Protein AF-A0A0B5DXX6-F1 (afdb_monomer_lite)

Foldseek 3Di:
DWKKKFKKKFQFQVLLQVCCVVPPVVQWDADPVRHRDPVTDGPPWAKDPWQADPRMTMIITIGDPVVVVVSVVRVRMDTLFMDTDDVPCVVVRLVSSVVDPVSVVSVCVRPNQDWDWDDPVPRDIDIDGDDSDDDDDD

Secondary structure (DSSP, 8-state):
--EEEEEEEES-HHHHHHHHHHH-GGGB-B-TTSSBPSS--B-SSEEPPPEEETTEEEEEEEEEHHHHHHHTTSTTEEEEEEEE--TTHHHHHHHHHHH-HHHHHHHHHHS--S-EEEE-SSS-EEEE---SSS----

Structure (mmCIF, N/CA/C/O backbone):
data_AF-A0A0B5DXX6-F1
#
_entry.id   AF-A0A0B5DXX6-F1
#
loop_
_atom_site.group_PDB
_atom_site.id
_atom_site.type_symbol
_atom_site.label_atom_id
_atom_site.label_alt_id
_atom_site.label_comp_id
_atom_site.label_asym_id
_atom_site.label_entity_id
_atom_site.label_seq_id
_atom_site.pdbx_PDB_ins_code
_atom_site.Cartn_x
_atom_site.Cartn_y
_atom_site.Cartn_z
_atom_site.occupancy
_atom_site.B_iso_or_equiv
_atom_site.auth_seq_id
_atom_site.auth_comp_id
_atom_site.auth_asym_id
_atom_site.auth_atom_id
_atom_site.pdbx_PDB_model_num
ATOM 1 N N . MET A 1 1 ? -7.868 16.317 12.831 1.00 62.41 1 MET A N 1
ATOM 2 C CA . MET A 1 1 ? -7.261 14.968 12.794 1.00 62.41 1 MET A CA 1
ATOM 3 C C . MET A 1 1 ? -6.046 15.037 11.892 1.00 62.41 1 MET A C 1
ATOM 5 O O . MET A 1 1 ? -6.167 15.602 10.813 1.00 62.41 1 MET A O 1
ATOM 9 N N . ASN A 1 2 ? -4.892 14.533 12.332 1.00 87.56 2 ASN A N 1
ATOM 10 C CA . ASN A 1 2 ? -3.698 14.508 11.487 1.00 87.56 2 ASN A CA 1
ATOM 11 C C . ASN A 1 2 ? -3.829 13.349 10.494 1.00 87.56 2 ASN A C 1
ATOM 13 O O . ASN A 1 2 ? -3.943 12.193 10.907 1.00 87.56 2 ASN A O 1
ATOM 17 N N . MET A 1 3 ? -3.870 13.681 9.205 1.00 95.25 3 MET A N 1
ATOM 18 C CA . MET A 1 3 ? -3.854 12.703 8.118 1.00 95.25 3 MET A CA 1
ATOM 19 C C . MET A 1 3 ? -2.430 12.172 7.923 1.00 95.25 3 MET A C 1
ATOM 21 O O . MET A 1 3 ? -1.455 12.843 8.266 1.00 95.25 3 MET A O 1
ATOM 25 N N . ILE A 1 4 ? -2.320 10.966 7.386 1.00 96.81 4 ILE A N 1
ATOM 26 C CA . ILE A 1 4 ? -1.080 10.254 7.104 1.00 96.81 4 ILE A CA 1
ATOM 27 C C . ILE A 1 4 ? -1.159 9.775 5.664 1.00 96.81 4 ILE A C 1
ATOM 29 O O . ILE A 1 4 ? -2.122 9.107 5.289 1.00 96.81 4 ILE A O 1
ATOM 33 N N . ASP A 1 5 ? -0.123 10.088 4.901 1.00 96.50 5 ASP A N 1
ATOM 34 C CA . ASP A 1 5 ? 0.104 9.499 3.593 1.00 96.50 5 ASP A CA 1
ATOM 35 C C . ASP A 1 5 ? 1.041 8.292 3.781 1.00 96.50 5 ASP A C 1
ATOM 37 O O . ASP A 1 5 ? 2.069 8.403 4.462 1.00 96.50 5 ASP A O 1
ATOM 41 N N . ALA A 1 6 ? 0.673 7.131 3.236 1.00 97.12 6 ALA A N 1
ATOM 42 C CA . ALA A 1 6 ? 1.417 5.884 3.407 1.00 97.12 6 ALA A CA 1
ATOM 43 C C . ALA A 1 6 ? 1.386 4.998 2.156 1.00 97.12 6 ALA A C 1
ATOM 45 O O . ALA A 1 6 ? 0.410 4.998 1.406 1.00 97.12 6 ALA A O 1
ATOM 46 N N . ILE A 1 7 ? 2.445 4.209 1.973 1.00 97.12 7 ILE A N 1
ATOM 47 C CA . ILE A 1 7 ? 2.526 3.145 0.968 1.00 97.12 7 ILE A CA 1
ATOM 48 C C . ILE A 1 7 ? 2.327 1.811 1.681 1.00 97.12 7 ILE A C 1
ATOM 50 O O . ILE A 1 7 ? 3.057 1.494 2.622 1.00 97.12 7 ILE A O 1
ATOM 54 N N . LEU A 1 8 ? 1.335 1.048 1.234 1.00 97.38 8 LEU A N 1
ATOM 55 C CA . LEU A 1 8 ? 0.978 -0.259 1.766 1.00 97.38 8 LEU A CA 1
ATOM 56 C C . LEU A 1 8 ? 1.348 -1.349 0.767 1.00 97.38 8 LEU A C 1
ATOM 58 O O . LEU A 1 8 ? 0.973 -1.267 -0.403 1.00 97.38 8 LEU A O 1
ATOM 62 N N . TYR A 1 9 ? 2.032 -2.371 1.262 1.00 97.62 9 TYR A N 1
ATOM 63 C CA . TYR A 1 9 ? 2.248 -3.648 0.597 1.00 97.62 9 TYR A CA 1
ATOM 64 C C . TYR A 1 9 ? 1.277 -4.685 1.157 1.00 97.62 9 TYR A C 1
ATOM 66 O O . TYR A 1 9 ? 1.044 -4.717 2.367 1.00 97.62 9 TYR A O 1
ATOM 74 N N . ILE A 1 10 ? 0.726 -5.517 0.280 1.00 97.06 10 ILE A N 1
ATOM 75 C CA . ILE A 1 10 ? -0.190 -6.605 0.610 1.00 97.06 10 ILE A CA 1
ATOM 76 C C . ILE A 1 10 ? 0.467 -7.906 0.153 1.00 97.06 10 ILE A C 1
ATOM 78 O O . ILE A 1 10 ? 0.694 -8.089 -1.042 1.00 97.06 10 ILE A O 1
ATOM 82 N N . ALA A 1 11 ? 0.792 -8.778 1.105 1.00 97.50 11 ALA A N 1
ATOM 83 C CA . ALA A 1 11 ? 1.544 -10.008 0.856 1.00 97.50 11 ALA A CA 1
ATOM 84 C C . ALA A 1 11 ? 0.704 -11.140 0.239 1.00 97.50 11 ALA A C 1
ATOM 86 O O . ALA A 1 11 ? 1.265 -12.025 -0.400 1.00 97.50 11 ALA A O 1
ATOM 87 N N . SER A 1 12 ? -0.613 -11.108 0.446 1.00 96.38 12 SER A N 1
ATOM 88 C CA . SER A 1 12 ? -1.595 -11.990 -0.186 1.00 96.38 12 SER A CA 1
ATOM 89 C C . SER A 1 12 ? -2.952 -11.290 -0.174 1.00 96.38 12 SER A C 1
ATOM 91 O O . SER A 1 12 ? -3.444 -10.911 0.895 1.00 96.38 12 SER A O 1
ATOM 93 N N . LEU A 1 13 ? -3.532 -11.053 -1.350 1.00 93.56 13 LEU A N 1
ATOM 94 C CA . LEU A 1 13 ? -4.842 -10.419 -1.499 1.00 93.56 13 LEU A CA 1
ATOM 95 C C . LEU A 1 13 ? -5.948 -11.353 -1.006 1.00 93.56 13 LEU A C 1
ATOM 97 O O . LEU A 1 13 ? -6.865 -10.890 -0.325 1.00 93.56 13 LEU A O 1
ATOM 101 N N . ASP A 1 14 ? -5.823 -12.651 -1.285 1.00 93.88 14 ASP A N 1
ATOM 102 C CA . ASP A 1 14 ? -6.785 -13.663 -0.846 1.00 93.88 14 ASP A CA 1
ATOM 103 C C . ASP A 1 14 ? -6.821 -13.791 0.687 1.00 93.88 14 ASP A C 1
ATOM 105 O O . ASP A 1 14 ? -7.899 -13.711 1.293 1.00 93.88 14 ASP A O 1
ATOM 109 N N . ASP A 1 15 ? -5.657 -13.911 1.338 1.00 96.38 15 ASP A N 1
ATOM 110 C CA . ASP A 1 15 ? -5.578 -14.006 2.802 1.00 96.38 15 ASP A CA 1
ATOM 111 C C . ASP A 1 15 ? -5.971 -12.687 3.480 1.00 96.38 15 ASP A C 1
ATOM 113 O O . ASP A 1 15 ? -6.599 -12.698 4.543 1.00 96.38 15 ASP A O 1
ATOM 117 N N . ALA A 1 16 ? -5.627 -11.537 2.885 1.00 95.25 16 ALA A N 1
ATOM 118 C CA . ALA A 1 16 ? -6.051 -10.237 3.400 1.00 95.25 16 ALA A CA 1
ATOM 119 C C . ALA A 1 16 ? -7.578 -10.117 3.362 1.00 95.25 16 ALA A C 1
ATOM 121 O O . ALA A 1 16 ? -8.198 -9.732 4.357 1.00 95.25 16 ALA A O 1
ATOM 122 N N . GLY A 1 17 ? -8.183 -10.491 2.235 1.00 94.00 17 GLY A N 1
ATOM 123 C CA . GLY A 1 17 ? -9.626 -10.517 2.052 1.00 94.00 17 GLY A CA 1
ATOM 124 C C . GLY A 1 17 ? -10.334 -11.423 3.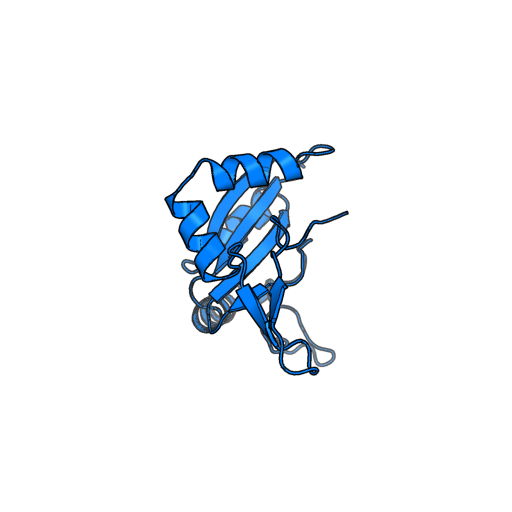062 1.00 94.00 1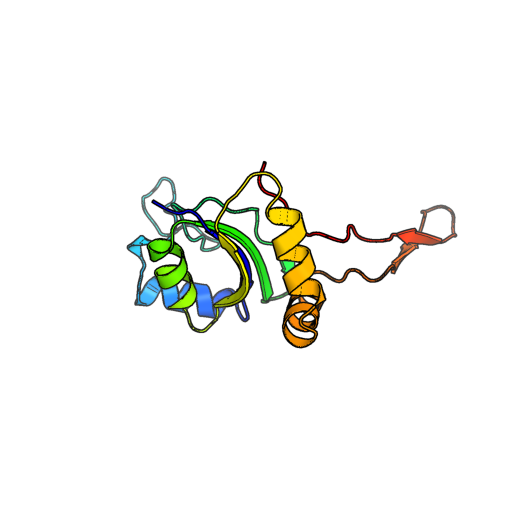7 GLY A C 1
ATOM 125 O O . GLY A 1 17 ? -11.229 -10.981 3.789 1.00 94.00 17 GLY A O 1
ATOM 126 N N . ALA A 1 18 ? -9.848 -12.661 3.213 1.00 94.94 18 ALA A N 1
ATOM 127 C CA . ALA A 1 18 ? -10.336 -13.597 4.226 1.00 94.94 18 ALA A CA 1
ATOM 128 C C . ALA A 1 18 ? -10.242 -13.025 5.645 1.00 94.94 18 ALA A C 1
ATOM 130 O O . ALA A 1 18 ? -11.219 -13.067 6.395 1.00 94.94 18 ALA A O 1
AT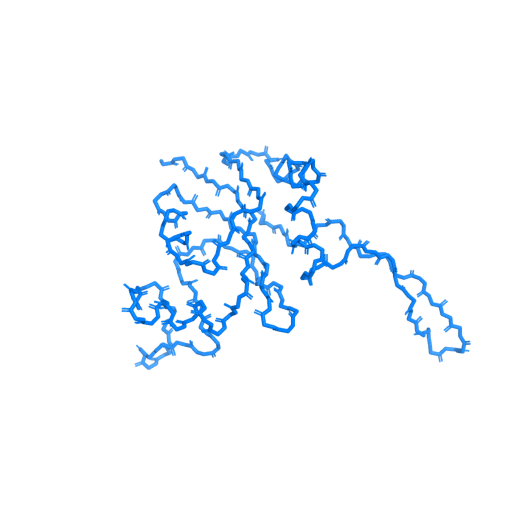OM 131 N N . TRP A 1 19 ? -9.108 -12.413 5.994 1.00 96.38 19 TRP A N 1
ATOM 132 C CA . TRP A 1 19 ? -8.934 -11.791 7.301 1.00 96.38 19 TRP A CA 1
ATOM 133 C C . TRP A 1 19 ? -9.962 -10.680 7.547 1.00 96.38 19 TRP A C 1
ATOM 135 O O . TRP A 1 19 ? -10.564 -10.640 8.623 1.00 96.38 19 TRP A O 1
ATOM 145 N N . TYR A 1 20 ? -10.204 -9.808 6.561 1.00 95.62 20 TYR A N 1
ATOM 146 C CA . TYR A 1 20 ? -11.201 -8.743 6.684 1.00 95.62 20 TYR A CA 1
ATOM 147 C C . TYR A 1 20 ? -12.624 -9.284 6.791 1.00 95.62 20 TYR A C 1
ATOM 149 O O . TYR A 1 20 ? -13.377 -8.767 7.613 1.00 95.62 20 TYR A O 1
ATOM 157 N N . ARG A 1 21 ? -12.997 -10.332 6.046 1.00 94.69 21 ARG A N 1
ATOM 158 C CA . ARG A 1 21 ? -14.311 -10.981 6.207 1.00 94.69 21 ARG A CA 1
ATOM 159 C C . ARG A 1 21 ? -14.541 -11.462 7.638 1.00 94.69 21 ARG A C 1
ATOM 161 O O . ARG A 1 21 ? -15.619 -11.240 8.185 1.00 94.69 21 ARG A O 1
ATOM 168 N N . ASP A 1 22 ? -13.524 -12.075 8.238 1.00 96.69 22 ASP A N 1
ATOM 169 C CA . ASP A 1 22 ? -13.640 -12.707 9.553 1.00 96.69 22 ASP A CA 1
ATOM 170 C C . ASP A 1 22 ? -13.556 -11.703 10.710 1.00 96.69 22 ASP A C 1
ATOM 172 O O . ASP A 1 22 ? -14.247 -11.852 11.719 1.00 96.69 22 ASP A O 1
ATOM 176 N N . HIS A 1 23 ? -12.716 -10.671 10.583 1.00 95.94 23 HIS A N 1
ATOM 177 C CA . HIS A 1 23 ? -12.386 -9.780 11.701 1.00 95.94 23 HIS A CA 1
ATOM 178 C C . HIS A 1 23 ? -13.023 -8.400 11.587 1.00 95.94 23 HIS A C 1
ATOM 180 O O . HIS A 1 23 ? -13.327 -7.790 12.612 1.00 95.94 23 HIS A O 1
ATOM 186 N N . ARG A 1 24 ? -13.179 -7.879 10.365 1.00 93.31 24 ARG A N 1
ATOM 187 C CA . ARG A 1 24 ? -13.605 -6.498 10.085 1.00 93.31 24 ARG A CA 1
ATOM 188 C C . ARG A 1 24 ? -14.484 -6.396 8.824 1.00 93.31 24 ARG A C 1
ATOM 190 O O . ARG A 1 24 ? -14.177 -5.609 7.922 1.00 93.31 24 ARG A O 1
ATOM 197 N N . PRO A 1 25 ? -15.594 -7.157 8.729 1.00 93.94 25 PRO A N 1
ATOM 198 C CA . PRO A 1 25 ? -16.457 -7.138 7.544 1.00 93.94 25 PRO A CA 1
ATOM 199 C C . PRO A 1 25 ? -17.164 -5.788 7.349 1.00 93.94 25 PRO A C 1
ATOM 201 O O . PRO A 1 25 ? -17.693 -5.513 6.272 1.00 93.94 25 PRO A O 1
ATOM 204 N N . ASP A 1 26 ? -17.186 -4.946 8.384 1.00 92.31 26 ASP A N 1
ATOM 205 C CA . ASP A 1 26 ? -17.658 -3.562 8.354 1.00 92.31 26 ASP A CA 1
ATOM 206 C C . ASP A 1 26 ? -16.798 -2.654 7.464 1.00 92.31 26 ASP A C 1
ATOM 208 O O . ASP A 1 26 ? -17.301 -1.666 6.932 1.00 92.31 26 ASP A O 1
ATOM 212 N N . LEU A 1 27 ? -15.520 -2.996 7.279 1.00 91.38 27 LEU A N 1
ATOM 213 C CA . LEU A 1 27 ? -14.591 -2.225 6.456 1.00 91.38 27 LEU A CA 1
ATOM 214 C C . LEU A 1 27 ? -14.650 -2.597 4.972 1.00 91.38 27 LEU A C 1
ATOM 216 O O . LEU A 1 27 ? -14.070 -1.888 4.151 1.00 91.38 27 LEU A O 1
ATOM 220 N N . LEU A 1 28 ? -15.328 -3.686 4.607 1.00 93.62 28 LEU A N 1
ATOM 221 C CA . LEU A 1 28 ? -15.419 -4.136 3.222 1.00 93.62 28 LEU A CA 1
ATOM 222 C C . LEU A 1 28 ? -16.536 -3.410 2.466 1.00 93.62 28 LEU A C 1
ATOM 224 O O . LEU A 1 28 ? -17.646 -3.225 2.973 1.00 93.62 28 LEU A O 1
ATOM 228 N N . ALA A 1 29 ? -16.228 -3.014 1.230 1.00 92.38 29 ALA A N 1
ATOM 229 C CA . ALA A 1 29 ? -17.173 -2.412 0.304 1.00 92.38 29 ALA A CA 1
ATOM 230 C C . ALA A 1 29 ? -18.367 -3.339 0.074 1.00 92.38 29 ALA A C 1
ATOM 232 O O . ALA A 1 29 ? -18.215 -4.559 -0.017 1.00 92.38 29 ALA A O 1
ATOM 233 N N . ARG A 1 30 ? -19.550 -2.735 -0.038 1.00 92.88 30 ARG A N 1
ATOM 234 C CA . ARG A 1 30 ? -20.790 -3.442 -0.338 1.00 92.88 30 ARG A CA 1
ATOM 235 C C . ARG A 1 30 ? -21.251 -3.138 -1.753 1.00 92.88 30 ARG A C 1
ATOM 237 O O . ARG A 1 30 ? -21.066 -2.015 -2.223 1.00 92.88 30 ARG A O 1
ATOM 244 N N . ASP A 1 31 ? -21.805 -4.140 -2.420 1.00 93.44 31 ASP A N 1
ATOM 245 C CA . ASP A 1 31 ? -22.443 -3.976 -3.722 1.00 93.44 31 ASP A CA 1
ATOM 246 C C . ASP A 1 31 ? -23.859 -3.381 -3.592 1.00 93.44 31 ASP A C 1
ATOM 248 O O . ASP A 1 31 ? -24.311 -3.015 -2.503 1.00 93.44 31 ASP A O 1
ATOM 252 N N . GLU A 1 32 ? -24.573 -3.264 -4.714 1.00 93.19 32 GLU A N 1
ATOM 253 C CA . GLU A 1 32 ? -25.940 -2.724 -4.744 1.00 93.19 32 GLU A CA 1
ATOM 254 C C . GLU A 1 32 ? -26.950 -3.586 -3.966 1.00 93.19 32 GLU A C 1
ATOM 256 O O . GLU A 1 32 ? -27.992 -3.079 -3.549 1.00 93.19 32 GLU A O 1
ATOM 261 N N . ALA A 1 33 ? -26.648 -4.869 -3.747 1.00 93.69 33 ALA A N 1
ATOM 262 C CA . ALA A 1 33 ? -27.472 -5.789 -2.969 1.00 93.69 33 ALA A CA 1
ATOM 263 C C . ALA A 1 33 ? -27.145 -5.756 -1.463 1.00 93.69 33 ALA A C 1
ATOM 265 O O . ALA A 1 33 ? -27.887 -6.332 -0.667 1.00 93.69 33 ALA A O 1
ATOM 266 N N . GLY A 1 34 ? -26.082 -5.054 -1.056 1.00 91.44 34 GLY A N 1
ATOM 267 C CA . GLY A 1 34 ? -25.604 -5.004 0.327 1.00 91.44 34 GLY A CA 1
ATOM 268 C C . GLY A 1 34 ? -24.648 -6.144 0.698 1.00 91.44 34 GLY A C 1
ATOM 269 O O . GLY A 1 34 ? -24.225 -6.241 1.856 1.00 91.44 34 GLY A O 1
ATOM 270 N N . GLU A 1 35 ? -24.266 -6.978 -0.267 1.00 92.62 35 GLU A N 1
ATOM 271 C CA . GLU A 1 35 ? -23.309 -8.066 -0.081 1.00 92.62 35 GLU A CA 1
ATOM 272 C C . GLU A 1 35 ? -21.872 -7.546 -0.174 1.00 92.62 35 GLU A C 1
ATOM 274 O O . GLU A 1 35 ? -21.629 -6.442 -0.658 1.00 92.62 35 GLU A O 1
ATOM 279 N N . ILE A 1 36 ? -20.898 -8.307 0.334 1.00 89.56 36 ILE A N 1
ATOM 280 C CA . ILE A 1 36 ? -19.478 -7.943 0.195 1.00 89.56 36 ILE A CA 1
ATOM 281 C C . ILE A 1 36 ? -19.116 -7.944 -1.294 1.00 89.56 36 ILE A C 1
ATOM 283 O O . ILE A 1 36 ? -19.262 -8.961 -1.971 1.00 89.56 36 ILE A O 1
ATOM 287 N N . ALA A 1 37 ? -18.633 -6.807 -1.795 1.00 88.62 37 ALA A N 1
ATOM 288 C CA . ALA A 1 37 ? -18.231 -6.666 -3.187 1.00 88.62 37 ALA A CA 1
ATOM 289 C C . ALA A 1 37 ? -17.009 -7.545 -3.504 1.00 88.62 37 ALA A C 1
ATOM 291 O O . ALA A 1 37 ? -16.092 -7.667 -2.691 1.00 88.62 37 ALA A O 1
ATOM 292 N N . VAL A 1 38 ? -16.984 -8.112 -4.715 1.00 83.56 38 VAL A N 1
ATOM 293 C CA . VAL A 1 38 ? -15.872 -8.922 -5.236 1.00 83.56 38 VAL A CA 1
ATOM 294 C C . VAL A 1 38 ? -15.285 -8.227 -6.480 1.00 83.56 38 VAL A C 1
ATOM 296 O O . VAL A 1 38 ? -16.048 -7.910 -7.395 1.00 83.56 38 VAL A O 1
ATOM 299 N N . PRO A 1 39 ? -13.959 -7.989 -6.562 1.00 80.81 39 PRO A N 1
ATOM 300 C CA . PRO A 1 39 ? -12.947 -8.317 -5.558 1.00 80.81 39 PRO A CA 1
ATOM 301 C C . PRO A 1 39 ? -13.118 -7.494 -4.280 1.00 80.81 39 PRO A C 1
ATOM 303 O O . PRO A 1 39 ? -13.648 -6.382 -4.304 1.00 80.81 39 PRO A O 1
ATOM 306 N N . GLU A 1 40 ? -12.662 -8.056 -3.165 1.00 86.25 40 GLU A N 1
ATOM 307 C CA . GLU A 1 40 ? -12.819 -7.428 -1.860 1.00 86.25 40 GLU A CA 1
ATOM 308 C C . GLU A 1 40 ? -11.992 -6.156 -1.768 1.00 86.25 40 GLU A C 1
ATOM 310 O O . GLU A 1 40 ? -10.800 -6.113 -2.076 1.00 86.25 40 GLU A O 1
ATOM 315 N N . VAL A 1 41 ? -12.652 -5.086 -1.347 1.00 85.62 41 VAL A N 1
ATOM 316 C CA . VAL A 1 41 ? -12.068 -3.754 -1.286 1.00 85.62 41 VAL A CA 1
ATOM 317 C C . VAL A 1 41 ? -12.376 -3.155 0.071 1.00 85.62 41 VAL A C 1
ATOM 319 O O . VAL A 1 41 ? -13.539 -3.050 0.450 1.00 85.62 41 VAL A O 1
ATOM 322 N N . VAL A 1 42 ? -11.343 -2.692 0.776 1.00 88.00 42 VAL A N 1
ATOM 323 C CA . VAL A 1 42 ? -11.539 -1.855 1.963 1.00 88.00 42 VAL A CA 1
ATOM 324 C C . VAL A 1 42 ? -12.128 -0.507 1.533 1.00 88.00 42 VAL A C 1
ATOM 326 O O . VAL A 1 42 ? -11.539 0.218 0.725 1.00 88.00 42 VAL A O 1
ATOM 329 N N . ALA A 1 43 ? -13.309 -0.190 2.055 1.00 87.81 43 ALA A N 1
ATOM 330 C CA . ALA A 1 43 ? -14.059 1.028 1.785 1.00 87.81 43 ALA A CA 1
ATOM 331 C C . ALA A 1 43 ? -13.742 2.137 2.802 1.00 87.81 43 ALA A C 1
ATOM 333 O O . ALA A 1 43 ? -13.067 1.931 3.807 1.00 87.81 43 ALA A O 1
ATOM 334 N N . GLY A 1 44 ? -14.234 3.352 2.537 1.00 84.94 44 GLY A N 1
ATOM 335 C CA . GLY A 1 44 ? -14.166 4.463 3.497 1.00 84.94 44 GLY A CA 1
ATOM 336 C C . GLY A 1 44 ? -12.772 5.066 3.712 1.00 84.94 44 GLY A C 1
ATOM 337 O O . GLY A 1 44 ? -12.598 5.896 4.605 1.00 84.94 44 GLY A O 1
ATOM 338 N N . ILE A 1 45 ? -11.789 4.689 2.891 1.00 90.75 45 ILE A N 1
ATOM 339 C CA . ILE A 1 45 ? -10.434 5.248 2.905 1.00 90.75 45 ILE A CA 1
ATOM 340 C C . ILE A 1 45 ? -10.099 5.895 1.564 1.00 90.75 45 ILE A C 1
ATOM 342 O O . ILE A 1 45 ? -10.469 5.391 0.503 1.00 90.75 45 ILE A O 1
ATOM 346 N N . ALA A 1 46 ? -9.372 7.011 1.605 1.00 90.94 46 ALA A N 1
ATOM 347 C CA . ALA A 1 46 ? -8.842 7.612 0.393 1.00 90.94 46 ALA A CA 1
ATOM 348 C C . ALA A 1 46 ? -7.571 6.859 -0.017 1.00 90.94 46 ALA A C 1
ATOM 350 O O . ALA A 1 46 ? -6.616 6.764 0.759 1.00 90.94 46 ALA A O 1
ATOM 351 N N . ARG A 1 47 ? -7.579 6.289 -1.223 1.00 91.56 47 ARG A N 1
ATOM 352 C CA . ARG A 1 47 ? -6.481 5.483 -1.754 1.00 91.56 47 ARG A CA 1
ATOM 353 C C . ARG A 1 47 ? -6.396 5.580 -3.268 1.00 91.56 47 ARG A C 1
ATOM 355 O O . ARG A 1 47 ? -7.395 5.848 -3.934 1.00 91.56 47 ARG A O 1
ATOM 362 N N . THR A 1 48 ? -5.216 5.315 -3.808 1.00 90.25 48 THR A N 1
ATOM 363 C CA . THR A 1 48 ? -5.075 4.988 -5.229 1.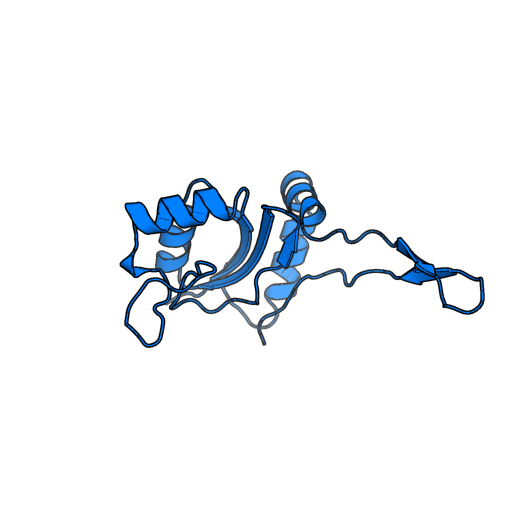00 90.25 48 THR A CA 1
ATOM 364 C C . THR A 1 48 ? -5.699 3.618 -5.508 1.00 90.25 48 THR A C 1
ATOM 366 O O . THR A 1 48 ? -5.842 2.810 -4.582 1.00 90.25 48 THR A O 1
ATOM 369 N N . PRO A 1 49 ? -6.021 3.297 -6.774 1.00 89.69 49 PRO A N 1
ATOM 370 C CA . PRO A 1 49 ? -6.209 1.908 -7.172 1.00 89.69 49 PRO A CA 1
ATOM 371 C C . PRO A 1 49 ? -5.026 1.047 -6.706 1.00 89.69 49 PRO A C 1
ATOM 373 O O . PRO A 1 49 ? -3.890 1.530 -6.644 1.00 89.69 49 PRO A O 1
ATOM 376 N N . THR A 1 50 ? -5.294 -0.210 -6.362 1.00 90.62 50 THR A N 1
ATOM 377 C CA . THR A 1 50 ? -4.252 -1.168 -5.977 1.00 90.62 50 THR A CA 1
ATOM 378 C C . THR A 1 50 ? -3.539 -1.668 -7.228 1.00 90.62 50 THR A C 1
ATOM 380 O O . THR A 1 50 ? -4.201 -2.137 -8.153 1.00 90.62 50 THR A O 1
ATOM 383 N N . HIS A 1 51 ? -2.207 -1.571 -7.275 1.00 92.75 51 HIS A N 1
ATOM 384 C CA . HIS A 1 51 ? -1.428 -2.328 -8.255 1.00 92.75 51 HIS A CA 1
ATOM 385 C C . HIS A 1 51 ? -1.410 -3.787 -7.830 1.00 92.75 51 HIS A C 1
ATOM 387 O O . HIS A 1 51 ? -1.194 -4.054 -6.649 1.00 92.75 51 HIS A O 1
ATOM 393 N N . ILE A 1 52 ? -1.611 -4.701 -8.771 1.00 93.12 52 ILE A N 1
ATOM 394 C CA . ILE A 1 52 ? -1.668 -6.135 -8.496 1.00 93.12 52 ILE A CA 1
ATOM 395 C C . ILE A 1 52 ? -0.626 -6.838 -9.361 1.00 93.12 52 ILE A C 1
ATOM 397 O O . ILE A 1 52 ? -0.577 -6.613 -10.570 1.00 93.12 52 ILE A O 1
ATOM 401 N N . SER A 1 53 ? 0.178 -7.697 -8.736 1.00 93.75 53 SER A N 1
ATOM 402 C CA . SER A 1 53 ? 1.125 -8.595 -9.402 1.00 93.75 53 SER A CA 1
ATOM 403 C C . SER A 1 53 ? 0.962 -9.991 -8.808 1.00 93.75 53 SER A C 1
ATOM 405 O O . SER A 1 53 ? 1.413 -10.267 -7.696 1.00 93.75 53 SER A O 1
ATOM 407 N N . GLY A 1 54 ? 0.242 -10.865 -9.517 1.00 93.38 54 GLY A N 1
ATOM 408 C CA . GLY A 1 54 ? -0.208 -12.137 -8.949 1.00 93.38 54 GLY A CA 1
ATOM 409 C C . GLY A 1 54 ? -1.131 -11.908 -7.748 1.00 93.38 54 GLY A C 1
ATOM 410 O O . GLY A 1 54 ? -2.129 -11.206 -7.875 1.00 93.38 54 GLY A O 1
ATOM 411 N N . ASP A 1 55 ? -0.775 -12.482 -6.598 1.00 94.44 55 ASP A N 1
ATOM 412 C CA . ASP A 1 55 ? -1.493 -12.319 -5.321 1.00 94.44 55 ASP A CA 1
ATOM 413 C C . ASP A 1 55 ? -0.954 -11.145 -4.473 1.00 94.44 55 ASP A C 1
ATOM 415 O O . ASP A 1 55 ? -1.404 -10.897 -3.358 1.00 94.44 55 ASP A O 1
ATOM 419 N N . LEU A 1 56 ? 0.027 -10.395 -4.985 1.00 96.19 56 LEU A N 1
ATOM 420 C CA . LEU A 1 56 ? 0.603 -9.254 -4.279 1.00 96.19 56 LEU A CA 1
ATOM 421 C C . LEU A 1 56 ? -0.122 -7.961 -4.637 1.00 96.19 56 LEU A C 1
ATOM 423 O O . LEU A 1 56 ? -0.492 -7.737 -5.793 1.00 96.19 56 LEU A O 1
ATOM 427 N N . GLY A 1 57 ? -0.252 -7.071 -3.655 1.00 95.19 57 GLY A N 1
ATOM 428 C CA . GLY A 1 57 ? -0.884 -5.768 -3.822 1.00 95.19 57 GLY A CA 1
ATOM 429 C C . GLY A 1 57 ? -0.004 -4.608 -3.365 1.00 95.19 57 GLY A C 1
ATOM 430 O O . GLY A 1 57 ? 0.741 -4.711 -2.394 1.00 95.19 57 GLY A O 1
ATOM 431 N N . LEU A 1 58 ? -0.134 -3.464 -4.032 1.00 96.19 58 LEU A N 1
ATOM 432 C CA . LEU A 1 58 ? 0.512 -2.213 -3.638 1.00 96.19 58 LEU A CA 1
ATOM 433 C C . LEU A 1 58 ? -0.494 -1.066 -3.700 1.00 96.19 58 LEU A C 1
ATOM 435 O O . LEU A 1 58 ? -1.245 -0.936 -4.666 1.00 96.19 58 LEU A O 1
ATOM 439 N N . SER A 1 59 ? -0.560 -0.225 -2.671 1.00 95.00 59 SER A N 1
ATOM 440 C CA . SER A 1 59 ? -1.490 0.913 -2.639 1.00 95.00 59 SER A CA 1
ATOM 441 C C . SER A 1 59 ? -0.905 2.117 -1.921 1.00 95.00 59 SER A C 1
ATOM 443 O O . SER A 1 59 ? -0.281 1.982 -0.873 1.00 95.00 59 SER A O 1
ATOM 445 N N . TYR A 1 60 ? -1.175 3.307 -2.451 1.00 95.56 60 TYR A N 1
ATOM 446 C CA . TYR A 1 60 ? -0.952 4.559 -1.741 1.00 95.56 60 TYR A CA 1
ATOM 447 C C . TYR A 1 60 ? -2.247 4.978 -1.050 1.00 95.56 60 TYR A C 1
ATOM 449 O O . TYR A 1 60 ? -3.306 4.999 -1.681 1.00 95.56 60 TYR A O 1
ATOM 457 N N . VAL A 1 61 ? -2.179 5.328 0.231 1.00 95.69 61 VAL A N 1
ATOM 458 C CA . VAL A 1 61 ? -3.347 5.713 1.030 1.00 95.69 61 VAL A CA 1
ATOM 459 C C . VAL A 1 61 ? -3.131 7.058 1.713 1.00 95.69 61 VAL A C 1
ATOM 461 O O . VAL A 1 61 ? -2.016 7.381 2.121 1.00 95.69 61 VAL A O 1
ATOM 464 N N . ARG A 1 62 ? -4.215 7.817 1.885 1.00 95.25 62 ARG A N 1
ATOM 465 C CA . ARG A 1 62 ? -4.292 8.994 2.756 1.00 95.25 62 ARG A CA 1
ATOM 466 C C . ARG A 1 62 ? -5.369 8.747 3.799 1.00 95.25 62 ARG A C 1
ATOM 468 O O . ARG A 1 62 ? -6.564 8.794 3.510 1.00 95.25 62 ARG A O 1
ATOM 475 N N . VAL A 1 63 ? -4.944 8.477 5.023 1.00 95.75 63 VAL A N 1
ATOM 476 C CA . VAL A 1 63 ? -5.814 7.989 6.099 1.00 95.75 63 VAL A CA 1
ATOM 477 C C . VAL A 1 63 ? -5.530 8.705 7.408 1.00 95.75 63 VAL A C 1
ATOM 479 O O . VAL A 1 63 ? -4.478 9.307 7.599 1.00 95.75 63 VAL A O 1
ATOM 482 N N . THR A 1 64 ? -6.467 8.655 8.345 1.00 96.19 64 THR A N 1
ATOM 483 C CA . THR A 1 64 ? -6.187 9.046 9.731 1.00 96.19 64 THR A CA 1
ATOM 484 C C . THR A 1 64 ? -5.294 8.008 10.419 1.00 96.19 64 THR A C 1
ATOM 486 O O . THR A 1 64 ? -5.193 6.863 9.981 1.00 96.19 64 THR A O 1
ATOM 489 N N . ALA A 1 65 ? -4.686 8.372 11.552 1.00 95.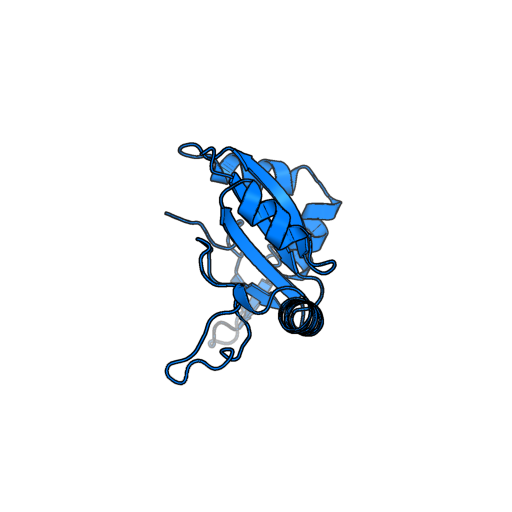06 65 ALA A N 1
ATOM 490 C CA . ALA A 1 65 ? -3.922 7.421 12.364 1.00 95.06 65 ALA A CA 1
ATOM 491 C C . ALA A 1 65 ? -4.755 6.209 12.828 1.00 95.06 65 ALA A C 1
ATOM 493 O O . ALA A 1 65 ? -4.234 5.098 12.864 1.00 95.06 65 ALA A O 1
ATOM 494 N N . GLY A 1 66 ? -6.041 6.416 13.145 1.00 94.75 66 GLY A N 1
ATOM 495 C CA . GLY A 1 66 ? -6.956 5.334 13.523 1.00 94.75 66 GLY A CA 1
ATOM 496 C C . GLY A 1 66 ? -7.190 4.362 12.370 1.00 94.75 66 GLY A C 1
ATOM 497 O O . GLY A 1 66 ? -6.955 3.173 12.523 1.00 94.75 66 GLY A O 1
ATOM 498 N N . GLN A 1 67 ? -7.532 4.880 11.190 1.00 95.31 67 GLN A N 1
ATOM 499 C CA . GLN A 1 67 ? -7.708 4.062 9.985 1.00 95.31 67 GLN A CA 1
ATOM 500 C C . GLN A 1 67 ? -6.426 3.315 9.594 1.00 95.31 67 GLN A C 1
ATOM 502 O O . GLN A 1 67 ? -6.486 2.152 9.213 1.00 95.31 67 GLN A O 1
ATOM 507 N N . LEU A 1 68 ? -5.250 3.945 9.716 1.00 95.69 68 LEU A N 1
ATOM 508 C CA . LEU A 1 68 ? -3.989 3.246 9.461 1.00 95.69 68 LEU A CA 1
ATOM 509 C C . LEU A 1 68 ? -3.787 2.083 10.438 1.00 95.69 68 LEU A C 1
ATOM 511 O O . LEU A 1 68 ? -3.350 1.021 10.013 1.00 95.69 68 LEU A O 1
ATOM 515 N N . ALA A 1 69 ? -4.112 2.271 11.720 1.00 95.25 69 ALA A N 1
ATOM 516 C CA . ALA A 1 69 ? -4.031 1.209 12.721 1.00 95.25 69 ALA A CA 1
ATOM 517 C C . ALA A 1 69 ? -4.981 0.042 12.404 1.00 95.25 69 ALA A C 1
ATOM 519 O O . ALA A 1 69 ? -4.606 -1.110 12.590 1.00 95.25 69 ALA A O 1
ATOM 520 N N . GLU A 1 70 ? -6.177 0.327 11.886 1.00 94.00 70 GLU A N 1
ATOM 521 C CA . GLU A 1 70 ? -7.120 -0.706 11.440 1.00 94.00 70 GLU A CA 1
ATOM 522 C C . GLU A 1 70 ? -6.622 -1.464 10.209 1.00 94.00 70 GLU A C 1
ATOM 524 O O . GLU A 1 70 ? -6.795 -2.677 10.122 1.00 94.00 70 GLU A O 1
ATOM 529 N N . LEU A 1 71 ? -5.976 -0.768 9.269 1.00 94.06 71 LEU A N 1
ATOM 530 C CA . LEU A 1 71 ? -5.409 -1.393 8.077 1.00 94.06 71 LEU A CA 1
ATOM 531 C C . LEU A 1 71 ? -4.280 -2.361 8.439 1.00 94.06 71 LEU A C 1
ATOM 533 O O . LEU A 1 71 ? -4.305 -3.523 8.052 1.00 94.06 71 LEU A O 1
ATOM 537 N N . VAL A 1 72 ? -3.322 -1.910 9.245 1.00 95.56 72 VAL A N 1
ATOM 538 C CA . VAL A 1 72 ? -2.147 -2.720 9.616 1.00 95.56 72 VAL A CA 1
ATOM 539 C C . VAL A 1 72 ? -2.440 -3.763 10.698 1.00 95.56 72 VAL A C 1
ATOM 541 O O . VAL A 1 72 ? -1.545 -4.507 11.085 1.00 95.56 72 VAL A O 1
ATOM 544 N N . ALA A 1 73 ? -3.675 -3.822 11.206 1.00 96.56 73 ALA A N 1
ATOM 545 C CA . ALA A 1 73 ? -4.122 -4.935 12.037 1.00 96.56 73 ALA A CA 1
ATOM 546 C C . ALA A 1 73 ? -4.243 -6.234 11.223 1.00 96.56 73 ALA A C 1
ATOM 548 O O . ALA A 1 73 ? -4.130 -7.317 11.796 1.00 96.56 73 ALA A O 1
ATOM 549 N N . CYS A 1 74 ? -4.440 -6.130 9.901 1.00 96.88 74 CYS A N 1
ATOM 550 C CA . CYS A 1 74 ? -4.360 -7.266 8.994 1.00 96.88 74 CYS A CA 1
ATOM 551 C C . CYS A 1 74 ? -2.891 -7.716 8.851 1.00 96.88 74 CYS A C 1
ATOM 553 O O . CYS A 1 74 ? -2.070 -6.925 8.380 1.00 96.88 74 CYS A O 1
ATOM 555 N N . PRO A 1 75 ? -2.540 -8.976 9.180 1.00 97.50 75 PRO A N 1
ATOM 556 C CA . PRO A 1 75 ? -1.156 -9.460 9.116 1.00 97.50 75 PRO A CA 1
ATOM 557 C C . PRO A 1 75 ? -0.536 -9.429 7.716 1.00 97.50 75 PRO A C 1
ATOM 559 O O . PRO A 1 75 ? 0.685 -9.425 7.588 1.00 97.50 75 PRO A O 1
ATOM 562 N N . GLN A 1 76 ? -1.369 -9.407 6.672 1.00 97.38 76 GLN A N 1
ATOM 563 C CA . GLN A 1 76 ? -0.917 -9.366 5.283 1.00 97.38 76 GLN A CA 1
ATOM 564 C C . GLN A 1 76 ? -0.539 -7.957 4.817 1.00 97.38 76 GLN A C 1
ATOM 566 O O . GLN A 1 76 ? 0.001 -7.809 3.723 1.00 97.38 76 GLN A O 1
ATOM 571 N N . ILE A 1 77 ? -0.816 -6.918 5.614 1.00 97.38 77 ILE A N 1
ATOM 572 C CA . ILE A 1 77 ? -0.556 -5.523 5.254 1.00 97.38 77 ILE A CA 1
ATOM 573 C C . ILE A 1 77 ? 0.698 -5.019 5.961 1.00 97.38 77 ILE A C 1
ATOM 575 O O . ILE A 1 77 ? 0.777 -4.975 7.186 1.00 97.38 77 ILE A O 1
ATOM 579 N N . THR A 1 78 ? 1.660 -4.546 5.172 1.00 98.12 78 THR A N 1
ATOM 580 C CA . THR A 1 78 ? 2.887 -3.909 5.661 1.00 98.12 78 THR A CA 1
ATOM 581 C C . THR A 1 78 ? 2.950 -2.458 5.198 1.00 98.12 78 THR A C 1
ATOM 583 O O . THR A 1 78 ? 2.699 -2.152 4.033 1.00 98.12 78 THR A O 1
ATOM 586 N N . VAL A 1 79 ? 3.312 -1.544 6.101 1.00 98.12 79 VAL A N 1
ATOM 587 C CA . VAL A 1 79 ? 3.601 -0.150 5.737 1.00 98.12 79 VAL A CA 1
ATOM 588 C C . VAL A 1 79 ? 5.044 -0.062 5.277 1.00 98.12 79 VAL A C 1
ATOM 590 O O . VAL A 1 79 ? 5.949 -0.259 6.080 1.00 98.12 79 VAL A O 1
ATOM 593 N N . LEU A 1 80 ? 5.249 0.285 4.011 1.00 97.88 80 LEU A N 1
ATOM 594 C CA . LEU A 1 80 ? 6.586 0.449 3.447 1.00 97.88 80 LEU A CA 1
ATOM 595 C C . LEU A 1 80 ? 7.180 1.827 3.764 1.00 97.88 80 LEU A C 1
ATOM 597 O O . LEU A 1 80 ? 8.361 1.956 4.048 1.00 97.88 80 LEU A O 1
ATOM 601 N N . ALA A 1 81 ? 6.350 2.869 3.734 1.00 97.81 81 ALA A N 1
ATOM 602 C CA . ALA A 1 81 ? 6.733 4.228 4.107 1.00 97.81 81 ALA A CA 1
ATOM 603 C C . ALA A 1 81 ? 5.494 5.019 4.539 1.00 97.81 81 ALA A C 1
ATOM 605 O O . ALA A 1 81 ? 4.390 4.760 4.052 1.00 97.81 81 ALA A O 1
ATOM 606 N N . ARG A 1 82 ? 5.657 5.991 5.447 1.00 97.25 82 ARG A N 1
ATOM 607 C CA . ARG A 1 82 ? 4.567 6.884 5.873 1.00 97.25 82 ARG A CA 1
ATOM 608 C C . ARG A 1 82 ? 5.060 8.228 6.394 1.00 97.25 82 ARG A C 1
ATOM 610 O O . ARG A 1 82 ? 6.087 8.296 7.067 1.00 97.25 82 ARG A O 1
ATOM 617 N N . ARG A 1 83 ? 4.268 9.282 6.190 1.00 97.06 83 ARG A N 1
ATOM 618 C CA . ARG A 1 83 ? 4.504 10.625 6.748 1.00 97.06 83 ARG A CA 1
ATOM 619 C C . ARG A 1 83 ? 3.189 11.325 7.109 1.00 97.06 83 ARG A C 1
ATOM 621 O O . ARG A 1 83 ? 2.168 11.059 6.476 1.00 97.06 83 ARG A O 1
ATOM 628 N N . PRO A 1 84 ? 3.187 12.244 8.096 1.00 96.69 84 PRO A N 1
ATOM 629 C CA . PRO A 1 84 ? 2.060 13.149 8.302 1.00 96.69 84 PRO A CA 1
ATOM 630 C C . PRO A 1 84 ? 1.774 13.948 7.028 1.00 96.69 84 PRO A C 1
ATOM 632 O O . PRO A 1 84 ? 2.700 14.471 6.414 1.00 96.69 84 PRO A O 1
ATOM 635 N N . TYR A 1 85 ? 0.506 14.054 6.647 1.00 94.56 85 TYR A N 1
ATOM 636 C CA . TYR A 1 85 ? 0.102 14.750 5.433 1.00 94.56 85 TYR A CA 1
ATOM 637 C C . TYR A 1 85 ? 0.482 16.235 5.477 1.00 94.56 85 TYR A C 1
ATOM 639 O O . TYR A 1 85 ? 0.168 16.949 6.432 1.00 94.56 85 TYR A O 1
ATOM 647 N N . ALA A 1 86 ? 1.110 16.691 4.398 1.00 92.88 86 ALA A N 1
ATOM 648 C CA . ALA A 1 86 ? 1.404 18.084 4.104 1.00 92.88 86 ALA A CA 1
ATOM 649 C C . ALA A 1 86 ? 1.473 18.268 2.575 1.00 92.88 86 ALA A C 1
ATOM 651 O O . ALA A 1 86 ? 1.688 17.289 1.851 1.00 92.88 86 ALA A O 1
ATOM 652 N N . PRO A 1 87 ? 1.326 19.495 2.048 1.00 89.75 87 PRO A N 1
ATOM 653 C CA . PRO A 1 87 ? 1.579 19.758 0.633 1.00 89.75 87 PRO A CA 1
ATOM 654 C C . PRO A 1 87 ? 2.966 19.244 0.208 1.00 89.75 87 PRO A C 1
ATOM 656 O O . PRO A 1 87 ? 3.962 19.532 0.868 1.00 89.75 87 PRO A O 1
ATOM 659 N N . GLY A 1 88 ? 3.028 18.452 -0.867 1.00 87.56 88 GLY A N 1
ATOM 660 C CA . GLY A 1 88 ? 4.279 17.869 -1.376 1.00 87.56 88 GLY A CA 1
ATOM 661 C C . GLY A 1 88 ? 4.848 16.692 -0.567 1.00 87.56 88 GLY A C 1
ATOM 662 O O . GLY A 1 88 ? 5.943 16.224 -0.868 1.00 87.56 88 GLY A O 1
ATOM 663 N N . VAL A 1 89 ? 4.131 16.170 0.438 1.00 92.69 89 VAL A N 1
ATOM 664 C CA . VAL A 1 89 ? 4.622 15.060 1.283 1.00 92.69 89 VAL A CA 1
ATOM 665 C C . VAL A 1 89 ? 4.924 13.779 0.496 1.00 92.69 89 VAL A C 1
ATOM 667 O O . VAL A 1 89 ? 5.765 12.985 0.905 1.00 92.69 89 VAL A O 1
ATOM 670 N N . GLN A 1 90 ? 4.280 13.582 -0.654 1.00 91.56 90 GLN A N 1
ATOM 671 C CA . GLN A 1 90 ? 4.471 12.408 -1.509 1.00 91.56 90 GLN A CA 1
ATOM 672 C C . GLN A 1 90 ? 5.939 12.186 -1.858 1.00 91.56 90 GLN A C 1
ATOM 674 O O . GLN A 1 90 ? 6.424 11.065 -1.736 1.00 91.56 90 GLN A O 1
ATOM 679 N N . ASP A 1 91 ? 6.655 13.251 -2.225 1.00 92.38 91 ASP A N 1
ATOM 680 C CA . ASP A 1 91 ? 8.077 13.177 -2.563 1.00 92.38 91 ASP A CA 1
ATOM 681 C C . ASP A 1 91 ? 8.896 12.612 -1.400 1.00 92.38 91 ASP A C 1
ATOM 683 O O . ASP A 1 91 ? 9.780 11.786 -1.610 1.00 92.38 91 ASP A O 1
ATOM 687 N N . GLN A 1 92 ? 8.552 13.008 -0.173 1.00 95.12 92 GLN A N 1
ATOM 688 C CA . GLN A 1 92 ? 9.218 12.553 1.044 1.00 95.12 92 GLN A CA 1
ATOM 689 C C . GLN A 1 92 ? 8.880 11.092 1.354 1.00 95.12 92 GLN A C 1
ATOM 691 O O . GLN A 1 92 ? 9.780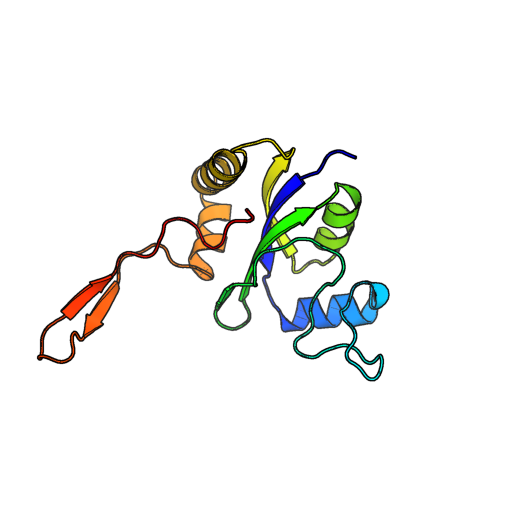 10.331 1.680 1.00 95.12 92 GLN A O 1
ATOM 696 N N . VAL A 1 93 ? 7.622 10.671 1.182 1.00 96.00 93 VAL A N 1
ATOM 697 C CA . VAL A 1 93 ? 7.218 9.265 1.382 1.00 96.00 93 VAL A CA 1
ATOM 698 C C . VAL A 1 93 ? 7.964 8.335 0.420 1.00 96.00 93 VAL A C 1
ATOM 700 O O . VAL A 1 93 ? 8.466 7.297 0.841 1.00 96.00 93 VAL A O 1
ATOM 703 N N . TYR A 1 94 ? 8.084 8.704 -0.860 1.00 94.81 94 TYR A N 1
ATOM 704 C CA . TYR A 1 94 ? 8.854 7.906 -1.822 1.00 94.81 94 TYR A CA 1
ATOM 705 C C . TYR A 1 94 ? 10.368 7.984 -1.586 1.00 94.81 94 TYR A C 1
ATOM 707 O O . TYR A 1 94 ? 11.068 7.015 -1.868 1.00 94.81 94 TYR A O 1
ATOM 715 N N . ALA A 1 95 ? 10.882 9.104 -1.069 1.00 94.81 95 ALA A N 1
ATOM 716 C CA . ALA A 1 95 ? 12.283 9.202 -0.670 1.00 94.81 95 ALA A CA 1
ATOM 717 C C . ALA A 1 95 ? 12.596 8.278 0.518 1.00 94.81 95 ALA A C 1
ATOM 719 O O . ALA A 1 95 ? 13.611 7.590 0.487 1.00 94.81 95 ALA A O 1
ATOM 720 N N . ASP A 1 96 ? 11.709 8.207 1.516 1.00 96.75 96 ASP A N 1
ATOM 721 C CA . ASP A 1 96 ? 11.846 7.282 2.646 1.00 96.75 96 ASP A CA 1
ATOM 722 C C . ASP A 1 96 ? 11.806 5.825 2.184 1.00 96.75 96 ASP A C 1
ATOM 724 O O . ASP A 1 96 ? 12.655 5.036 2.585 1.00 96.75 96 ASP A O 1
ATOM 728 N N . LEU A 1 97 ? 10.866 5.488 1.291 1.00 96.38 97 LEU A N 1
ATOM 729 C CA . LEU A 1 97 ? 10.788 4.163 0.675 1.00 96.38 97 LEU A CA 1
ATOM 730 C C . LEU A 1 97 ? 12.104 3.790 -0.020 1.00 96.38 97 LEU A C 1
ATOM 732 O O . LEU A 1 97 ? 12.590 2.679 0.136 1.00 96.38 97 LEU A O 1
ATOM 736 N N . ALA A 1 98 ? 12.674 4.705 -0.808 1.00 94.44 98 ALA A N 1
ATOM 737 C CA . ALA A 1 98 ? 13.912 4.452 -1.541 1.00 94.44 98 ALA A CA 1
ATOM 738 C C . ALA A 1 98 ? 15.145 4.358 -0.625 1.00 94.44 98 ALA A C 1
ATOM 740 O O . ALA A 1 98 ? 16.145 3.751 -1.007 1.00 94.44 98 ALA A O 1
ATOM 741 N N . ALA A 1 99 ? 15.088 4.966 0.561 1.00 97.06 99 ALA A N 1
ATOM 742 C CA . ALA A 1 99 ? 16.152 4.904 1.555 1.00 97.06 99 ALA A CA 1
ATOM 743 C C . ALA A 1 99 ? 16.155 3.590 2.359 1.00 97.06 99 ALA A C 1
ATOM 745 O O . ALA A 1 99 ? 17.161 3.291 3.002 1.00 97.06 99 ALA A O 1
ATOM 746 N N . ASP A 1 100 ? 15.068 2.813 2.315 1.00 97.88 100 ASP A N 1
ATOM 747 C CA . ASP A 1 100 ? 14.934 1.505 2.957 1.00 97.88 100 ASP A CA 1
ATOM 748 C C . ASP A 1 100 ? 15.023 0.378 1.903 1.00 97.88 100 ASP A C 1
ATOM 750 O O . ASP A 1 100 ? 14.084 0.173 1.128 1.00 97.88 100 ASP A O 1
ATOM 754 N N . PRO A 1 101 ? 16.142 -0.375 1.843 1.00 97.44 101 PRO A N 1
ATOM 755 C CA . PRO A 1 101 ? 16.326 -1.427 0.845 1.00 97.44 101 PRO A CA 1
ATOM 756 C C . PRO A 1 101 ? 15.297 -2.559 0.928 1.00 97.44 101 PRO A C 1
ATOM 758 O O . PRO A 1 101 ? 14.928 -3.113 -0.107 1.00 97.44 101 PRO A O 1
ATOM 761 N N . GLU A 1 102 ? 14.831 -2.913 2.128 1.00 97.75 102 GLU A N 1
ATOM 762 C CA . GLU A 1 102 ? 13.865 -3.999 2.315 1.00 97.75 102 GLU A CA 1
ATOM 763 C C . GLU A 1 102 ? 12.478 -3.555 1.850 1.00 97.75 102 GLU A C 1
ATOM 765 O O . GLU A 1 102 ? 11.823 -4.252 1.070 1.00 97.75 102 GLU A O 1
ATOM 770 N N . ALA A 1 103 ? 12.065 -2.349 2.245 1.00 97.31 103 ALA A N 1
ATOM 771 C CA . ALA A 1 103 ? 10.811 -1.766 1.786 1.00 97.31 103 ALA A CA 1
ATOM 772 C C . ALA A 1 103 ? 10.814 -1.544 0.264 1.00 97.31 103 ALA A C 1
ATOM 774 O O . ALA A 1 103 ? 9.825 -1.833 -0.411 1.00 97.31 103 ALA A O 1
ATOM 775 N N . SER A 1 104 ? 11.940 -1.090 -0.294 1.00 96.56 104 SER A N 1
ATOM 776 C CA . SER A 1 104 ? 12.118 -0.938 -1.738 1.00 96.56 104 SER A CA 1
ATOM 777 C C . SER A 1 104 ? 12.022 -2.278 -2.472 1.00 96.56 104 SER A C 1
ATOM 779 O O . SER A 1 104 ? 11.402 -2.336 -3.530 1.00 96.56 104 SER A O 1
ATOM 781 N N . ALA A 1 105 ? 12.576 -3.361 -1.921 1.00 96.69 105 ALA A N 1
ATOM 782 C CA . ALA A 1 105 ? 12.482 -4.688 -2.528 1.00 96.69 105 ALA A CA 1
ATOM 783 C C . ALA A 1 105 ? 11.039 -5.227 -2.539 1.00 96.69 105 ALA A C 1
ATOM 785 O O . ALA A 1 105 ? 10.602 -5.781 -3.548 1.00 96.69 105 ALA A O 1
ATOM 786 N N . LEU A 1 106 ? 10.276 -5.025 -1.456 1.00 97.38 106 LEU A N 1
ATOM 787 C CA . LEU A 1 106 ? 8.847 -5.371 -1.407 1.00 97.38 106 LEU A CA 1
ATOM 788 C C . LEU A 1 106 ? 8.009 -4.521 -2.365 1.00 97.38 106 LEU A C 1
ATOM 790 O O . LEU A 1 106 ? 7.045 -4.999 -2.951 1.00 97.38 106 LEU A O 1
ATOM 794 N N . TYR A 1 107 ? 8.370 -3.255 -2.545 1.00 96.62 107 TYR A N 1
ATOM 795 C CA . TYR A 1 107 ? 7.728 -2.401 -3.534 1.00 96.62 107 TYR A CA 1
ATOM 796 C C . TYR A 1 107 ? 7.992 -2.901 -4.963 1.00 96.62 107 TYR A C 1
ATOM 798 O O . TYR A 1 107 ? 7.056 -3.042 -5.751 1.00 96.62 107 TYR A O 1
ATOM 806 N N . ASP A 1 108 ? 9.253 -3.209 -5.282 1.00 96.00 108 ASP A N 1
ATOM 807 C CA . ASP A 1 108 ? 9.681 -3.650 -6.614 1.00 96.00 108 ASP A CA 1
ATOM 808 C C . ASP A 1 108 ? 9.181 -5.056 -6.981 1.00 96.00 108 ASP A C 1
ATOM 810 O O . ASP A 1 108 ? 9.077 -5.369 -8.168 1.00 96.00 108 ASP A O 1
ATOM 814 N N . SER A 1 109 ? 8.823 -5.892 -5.996 1.00 95.81 109 SER A N 1
ATOM 815 C CA . SER A 1 109 ? 8.203 -7.202 -6.248 1.00 95.81 109 SER A CA 1
ATOM 816 C C . SER A 1 109 ? 6.786 -7.089 -6.822 1.00 95.81 109 SER A C 1
ATOM 818 O O . SER A 1 109 ? 6.341 -7.985 -7.542 1.00 95.81 109 SER A O 1
ATOM 820 N N . VAL A 1 110 ? 6.091 -5.979 -6.546 1.00 95.06 110 VAL A N 1
ATOM 821 C CA . VAL A 1 110 ? 4.756 -5.697 -7.093 1.00 95.06 110 VAL A CA 1
ATOM 822 C C . VAL A 1 110 ? 4.845 -4.766 -8.293 1.00 95.06 110 VAL A C 1
ATOM 824 O O . VAL A 1 110 ? 4.209 -5.016 -9.311 1.00 95.06 110 VAL A O 1
ATOM 827 N N . TYR A 1 111 ? 5.636 -3.699 -8.190 1.00 93.00 111 TYR A N 1
ATOM 828 C CA . TYR A 1 111 ? 5.798 -2.693 -9.232 1.00 93.00 111 TYR A CA 1
ATOM 829 C C . TYR A 1 111 ? 7.286 -2.492 -9.529 1.00 93.00 111 TYR A C 1
ATOM 831 O O . TYR A 1 111 ? 7.957 -1.654 -8.925 1.00 93.00 111 TYR A O 1
ATOM 839 N N . SER A 1 112 ? 7.805 -3.269 -10.481 1.00 91.25 112 SER A N 1
ATOM 840 C CA . SER A 1 112 ? 9.195 -3.134 -10.915 1.00 91.25 112 SER A CA 1
ATOM 841 C C . SER A 1 112 ? 9.424 -1.784 -11.588 1.00 91.25 112 SER A C 1
ATOM 843 O O . SER A 1 112 ? 8.707 -1.390 -12.510 1.00 91.25 112 SER A O 1
ATOM 845 N N . ARG A 1 113 ? 10.473 -1.087 -11.148 1.00 90.56 113 ARG A N 1
ATOM 846 C CA . ARG A 1 113 ? 10.948 0.168 -11.752 1.00 90.56 113 ARG A CA 1
ATOM 847 C C . ARG A 1 113 ? 12.070 -0.047 -12.774 1.00 90.56 113 ARG A C 1
ATOM 849 O O . ARG A 1 113 ? 12.612 0.926 -13.297 1.00 90.56 113 ARG A O 1
ATOM 856 N N . ALA A 1 114 ? 12.443 -1.298 -13.045 1.00 89.44 114 ALA A N 1
ATOM 857 C CA . ALA A 1 114 ? 13.487 -1.613 -14.011 1.00 89.44 114 ALA A CA 1
ATOM 858 C C . ALA A 1 114 ? 12.993 -1.375 -15.452 1.00 89.44 114 ALA A C 1
ATOM 860 O O . ALA A 1 114 ? 11.858 -1.744 -15.769 1.00 89.44 114 ALA A O 1
ATOM 861 N N . PRO A 1 115 ? 13.823 -0.790 -16.338 1.00 91.06 115 PRO A N 1
ATOM 862 C CA . PRO A 1 115 ? 13.506 -0.730 -17.757 1.00 91.06 115 PRO A CA 1
ATOM 863 C C . PRO A 1 115 ? 13.304 -2.129 -18.348 1.00 91.06 115 PRO A C 1
ATOM 865 O O . PRO A 1 115 ? 14.012 -3.067 -17.978 1.00 91.06 115 PRO A O 1
ATOM 868 N N . TYR A 1 116 ? 12.370 -2.256 -19.285 1.00 88.19 116 TYR A N 1
ATOM 869 C CA . TYR A 1 116 ? 12.099 -3.500 -20.004 1.00 88.19 116 TYR A CA 1
ATOM 870 C C . TYR A 1 116 ? 11.945 -3.242 -21.502 1.00 88.19 116 TYR A C 1
ATOM 872 O O . TYR A 1 116 ? 11.613 -2.134 -21.921 1.00 88.19 116 TYR A O 1
ATOM 880 N N . GLU A 1 117 ? 12.211 -4.260 -22.316 1.00 92.62 117 GLU A N 1
ATOM 881 C CA . GLU A 1 117 ? 12.043 -4.184 -23.766 1.00 92.62 117 GLU A CA 1
ATOM 882 C C . GLU A 1 117 ? 10.681 -4.740 -24.179 1.00 92.62 117 GLU A C 1
ATOM 884 O O . GLU A 1 117 ? 10.230 -5.765 -23.665 1.00 92.62 117 GLU A O 1
ATOM 889 N N . VAL A 1 118 ? 10.036 -4.061 -25.123 1.00 90.88 118 VAL A N 1
ATOM 890 C CA . VAL A 1 118 ? 8.814 -4.520 -25.791 1.00 90.88 118 VAL A CA 1
ATOM 891 C C . VAL A 1 118 ? 8.980 -4.401 -27.297 1.00 90.88 118 VAL A C 1
ATOM 893 O O . VAL A 1 118 ? 9.642 -3.483 -27.778 1.00 90.88 118 VAL A O 1
ATOM 896 N N . GLU A 1 119 ? 8.391 -5.338 -28.039 1.00 89.69 119 GLU A N 1
ATOM 897 C CA . GLU A 1 119 ? 8.389 -5.290 -29.502 1.00 89.69 119 GLU A CA 1
ATOM 898 C C . GLU A 1 119 ? 7.627 -4.056 -29.994 1.00 89.69 119 GLU A C 1
ATOM 900 O O . GLU A 1 119 ? 6.526 -3.758 -29.526 1.00 89.69 119 GLU A O 1
ATOM 905 N N . ASP A 1 120 ? 8.215 -3.344 -30.954 1.00 87.25 120 ASP A N 1
ATOM 906 C CA . ASP A 1 120 ? 7.630 -2.133 -31.543 1.00 87.25 120 ASP A CA 1
ATOM 907 C C . ASP A 1 120 ? 6.611 -2.423 -32.661 1.00 87.25 120 ASP A C 1
ATOM 909 O O . ASP A 1 120 ? 5.959 -1.510 -33.165 1.00 87.25 120 ASP A O 1
ATOM 913 N N . GLY A 1 121 ? 6.444 -3.697 -33.033 1.00 82.75 121 GLY A N 1
ATOM 914 C CA . GLY A 1 121 ? 5.560 -4.138 -34.113 1.00 82.75 121 GLY A CA 1
ATOM 915 C C . GLY A 1 121 ? 6.150 -4.004 -35.524 1.00 82.75 121 GLY A C 1
ATOM 916 O O . GLY A 1 121 ? 5.511 -4.445 -36.478 1.00 82.75 121 GLY A O 1
ATOM 917 N N . GLU A 1 122 ? 7.364 -3.465 -35.671 1.00 88.00 122 GLU A N 1
ATOM 918 C CA . GLU A 1 122 ? 8.098 -3.313 -36.941 1.00 88.00 122 GLU A CA 1
ATOM 919 C C . GLU A 1 122 ? 9.327 -4.242 -37.032 1.00 88.00 122 GLU A C 1
ATOM 921 O O . GLU A 1 122 ? 10.082 -4.206 -38.006 1.00 88.00 122 GLU A O 1
ATOM 926 N N . GLY A 1 123 ? 9.502 -5.124 -36.044 1.00 83.75 123 GLY A N 1
ATOM 927 C CA . GLY A 1 123 ? 10.620 -6.066 -35.953 1.00 83.75 123 GLY A CA 1
ATOM 928 C C . GLY A 1 123 ? 11.800 -5.551 -35.126 1.00 83.75 123 GLY A C 1
ATOM 929 O O . GLY A 1 123 ? 12.861 -6.179 -35.142 1.00 83.75 123 GLY A O 1
ATOM 930 N N . GLY A 1 124 ? 11.628 -4.433 -34.415 1.00 87.88 124 GLY A N 1
ATOM 931 C CA . GLY A 1 124 ? 12.560 -3.908 -33.424 1.00 87.88 124 GLY A CA 1
ATOM 932 C C . GLY A 1 124 ? 12.021 -4.013 -31.995 1.00 87.88 124 GLY A C 1
ATOM 933 O O . GLY A 1 124 ? 10.952 -4.571 -31.730 1.00 87.88 124 GLY A O 1
ATOM 934 N N . THR A 1 125 ? 12.790 -3.476 -31.051 1.00 92.94 125 THR A N 1
ATOM 935 C CA . THR A 1 125 ? 12.390 -3.344 -29.649 1.00 92.94 125 THR A CA 1
ATOM 936 C C . THR A 1 125 ? 12.484 -1.888 -29.214 1.00 92.94 125 THR A C 1
ATOM 938 O O . THR A 1 125 ? 13.371 -1.142 -29.636 1.00 92.94 125 THR A O 1
ATOM 941 N N . VAL A 1 126 ? 11.575 -1.476 -28.332 1.00 92.06 126 VAL A N 1
ATOM 942 C CA . VAL A 1 126 ? 11.653 -0.203 -27.616 1.00 92.06 126 VAL A CA 1
ATOM 943 C C . VAL A 1 126 ? 11.864 -0.468 -26.130 1.00 92.06 126 VAL A C 1
ATOM 945 O O . VAL A 1 126 ? 11.188 -1.299 -25.521 1.00 92.06 126 VAL A O 1
ATOM 948 N N . THR A 1 127 ? 12.819 0.245 -25.532 1.00 93.69 127 THR A N 1
ATOM 949 C CA . THR A 1 127 ? 13.035 0.227 -24.084 1.00 93.69 127 THR A CA 1
ATOM 950 C C . THR A 1 127 ? 12.015 1.134 -23.401 1.00 93.69 127 THR A C 1
ATOM 952 O O . THR A 1 127 ? 11.991 2.346 -23.626 1.00 93.69 127 THR A O 1
ATOM 955 N N . VAL A 1 128 ? 11.197 0.557 -22.529 1.00 88.38 128 VAL A N 1
ATOM 956 C CA . VAL A 1 128 ? 10.237 1.267 -21.685 1.00 88.38 128 VAL A CA 1
ATOM 957 C C . VAL A 1 128 ? 10.799 1.371 -20.274 1.00 88.38 128 VAL A C 1
ATOM 959 O O . VAL A 1 128 ? 11.106 0.363 -19.644 1.00 88.38 128 VAL A O 1
ATOM 962 N N . THR A 1 129 ? 10.897 2.596 -19.757 1.00 88.56 129 THR A N 1
ATOM 963 C CA . THR A 1 129 ? 11.265 2.861 -18.359 1.00 88.56 129 THR A CA 1
ATOM 964 C C . THR A 1 129 ? 10.001 3.181 -17.561 1.00 88.56 129 THR A C 1
ATOM 966 O O . THR A 1 129 ? 9.386 4.224 -17.813 1.00 88.56 129 THR A O 1
ATOM 969 N N . PRO A 1 130 ? 9.591 2.328 -16.605 1.00 84.94 130 PRO A N 1
ATOM 970 C CA . PRO A 1 130 ? 8.445 2.611 -15.752 1.00 84.94 130 PRO A CA 1
ATOM 971 C C . PRO A 1 130 ? 8.622 3.922 -14.967 1.00 84.94 130 PRO A C 1
ATOM 973 O O . PRO A 1 130 ? 9.736 4.249 -14.546 1.00 84.94 130 PRO A O 1
ATOM 976 N N . PRO A 1 131 ? 7.536 4.666 -14.695 1.00 86.06 131 PRO A N 1
ATOM 977 C CA . PRO A 1 131 ? 7.572 5.771 -13.745 1.00 86.06 131 PRO A CA 1
ATOM 978 C C . PRO A 1 131 ? 8.126 5.326 -12.388 1.00 86.06 131 PRO A C 1
ATOM 980 O O . PRO A 1 131 ? 7.784 4.253 -11.901 1.00 86.06 131 PRO A O 1
ATOM 983 N N . ALA A 1 132 ? 8.902 6.184 -11.722 1.00 81.31 132 ALA A N 1
ATOM 984 C CA . ALA A 1 132 ? 9.490 5.866 -10.415 1.00 81.31 132 ALA A CA 1
ATOM 985 C C . ALA A 1 132 ? 8.452 5.673 -9.288 1.00 81.31 132 ALA A C 1
ATOM 987 O O . ALA A 1 132 ? 8.795 5.172 -8.218 1.00 81.31 132 ALA A O 1
ATOM 988 N N . ARG A 1 133 ? 7.200 6.097 -9.504 1.00 85.44 133 ARG A N 1
ATOM 989 C CA . ARG A 1 133 ? 6.123 6.100 -8.509 1.00 85.44 133 ARG A CA 1
ATOM 990 C C . ARG A 1 133 ? 4.882 5.432 -9.077 1.00 85.44 133 ARG A C 1
ATOM 992 O O . ARG A 1 133 ? 4.420 5.804 -10.153 1.00 85.44 133 ARG A O 1
ATOM 999 N N . PHE A 1 134 ? 4.331 4.492 -8.324 1.00 80.62 134 PHE A N 1
ATOM 1000 C CA . PHE A 1 134 ? 3.037 3.894 -8.590 1.00 80.62 134 PHE A CA 1
ATOM 1001 C C . PHE A 1 134 ? 1.963 4.697 -7.865 1.00 80.62 134 PHE A C 1
ATOM 1003 O O . PHE A 1 134 ? 1.919 4.680 -6.635 1.00 80.62 134 PHE A O 1
ATOM 1010 N N . GLY A 1 135 ? 1.099 5.354 -8.643 1.00 73.25 135 GLY A N 1
ATOM 1011 C CA . GLY A 1 135 ? -0.041 6.111 -8.139 1.00 73.25 135 GLY A CA 1
ATOM 1012 C C . GLY A 1 135 ? 0.355 7.341 -7.317 1.00 73.25 135 GLY A C 1
ATOM 1013 O O . GLY A 1 135 ? 1.357 7.368 -6.616 1.00 73.25 135 GLY A O 1
ATOM 1014 N N . GLN A 1 136 ? -0.442 8.400 -7.393 1.00 72.25 136 GLN A N 1
ATOM 1015 C CA . GLN A 1 136 ? -0.352 9.527 -6.469 1.00 72.25 136 GLN A CA 1
ATOM 1016 C C . GLN A 1 136 ? -1.760 10.060 -6.239 1.00 72.25 136 GLN A C 1
ATOM 1018 O O . GLN A 1 136 ? -2.575 10.091 -7.161 1.00 72.25 136 GLN A O 1
ATOM 1023 N N . MET A 1 137 ? -2.058 10.461 -5.008 1.00 68.50 137 MET A N 1
ATOM 1024 C CA . MET A 1 137 ? -3.306 11.159 -4.722 1.00 68.50 137 MET A CA 1
ATOM 1025 C C . MET A 1 137 ? -3.140 12.656 -4.978 1.00 68.50 137 MET A C 1
ATOM 1027 O O . MET A 1 137 ? -2.265 13.275 -4.378 1.00 68.50 137 MET A O 1
ATOM 1031 N N . GLY A 1 138 ? -3.984 13.231 -5.837 1.00 58.84 138 GLY A N 1
ATOM 1032 C CA . GLY A 1 138 ? -4.084 14.685 -6.015 1.00 58.84 138 GLY A CA 1
ATOM 1033 C C . GLY A 1 138 ? -4.512 15.441 -4.759 1.00 58.84 138 GLY A C 1
ATOM 1034 O O . GLY A 1 138 ? -4.947 14.807 -3.762 1.00 58.84 138 GLY A O 1
#

Sequence (138 aa):
MNMIDAILYIASLDDAGAWYRDHRPDLLARDEAGEIAVPEVVAGIARTPTHISGDLGLSYVRVTAGQLAELVACPQITVLARRPYAPGVQDQVYADLAADPEASALYDSVYSRAPYEVEDGEGGTVTVTPPARFGQMG

Radius of gyration: 16.72 Å; chains: 1; bounding box: 44×34×50 Å

Organism: NCBI:txid1208324

pLDDT: mean 92.18, std 6.4, range [58.84, 98.12]